Protein AF-A0A840NSA9-F1 (afdb_monomer_lite)

Organism: NCBI:txid1073253

Secondary structure (DSSP, 8-state):
--GGGGT---STTSSSPPSS-HHHHHHHHHHHHHHTT-SS--HHHHHHHHHHTTHHHHTT--HHHHHHHHHHHHH-S--

pLDDT: mean 74.06, std 15.7, range [42.09, 93.5]

Sequence (79 aa):
MTLNSLGVDLEDRRTRPIGTDLGRITELTRHEAAGLGHRYVGTEHLLLALLHEEVSEALGVGLRQTRDRVIKILHGGAL

Structure (mmCIF, N/CA/C/O backbone):
data_AF-A0A840NSA9-F1
#
_entry.id   AF-A0A840NSA9-F1
#
loop_
_atom_site.group_PDB
_atom_site.id
_atom_site.type_symbol
_atom_site.label_atom_id
_atom_site.label_alt_id
_atom_site.label_comp_id
_atom_site.label_asym_id
_atom_site.lab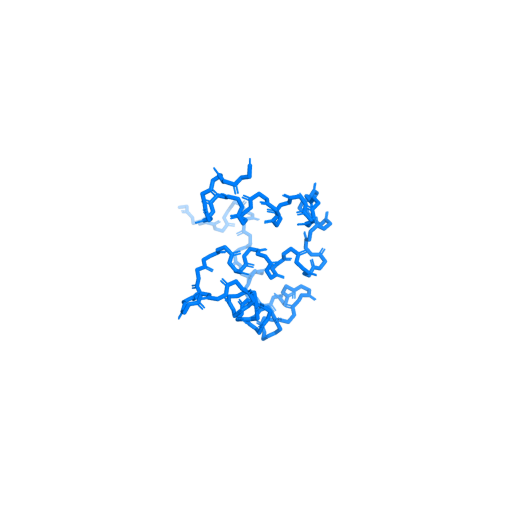el_entity_id
_atom_site.label_seq_id
_atom_site.pdbx_PDB_ins_code
_atom_site.Cartn_x
_atom_site.Cartn_y
_atom_site.Cartn_z
_atom_site.occupancy
_atom_site.B_iso_or_equiv
_atom_site.auth_seq_id
_atom_site.auth_comp_id
_atom_site.auth_asym_id
_atom_site.auth_atom_id
_atom_site.pdbx_PDB_model_num
ATOM 1 N N . MET A 1 1 ? -4.448 4.416 -44.291 1.00 42.09 1 MET A N 1
ATOM 2 C CA . MET A 1 1 ? -3.454 4.959 -43.341 1.00 42.09 1 MET A CA 1
ATOM 3 C C . MET A 1 1 ? -3.324 3.961 -42.209 1.00 42.09 1 MET A C 1
ATOM 5 O O . MET A 1 1 ? -4.335 3.658 -41.590 1.00 42.09 1 MET A O 1
ATOM 9 N N . THR A 1 2 ? -2.147 3.369 -42.015 1.00 52.22 2 THR A N 1
ATOM 10 C CA . THR A 1 2 ? -1.905 2.384 -40.949 1.00 52.22 2 THR A CA 1
ATOM 11 C C . THR A 1 2 ? -1.142 3.045 -39.801 1.00 52.22 2 THR A C 1
ATOM 13 O O . THR A 1 2 ? -0.433 4.030 -40.001 1.00 52.22 2 THR A O 1
ATOM 16 N N . LEU A 1 3 ? -1.306 2.511 -38.588 1.00 57.16 3 LEU A N 1
ATOM 17 C CA . LEU A 1 3 ? -0.738 3.037 -37.335 1.00 57.16 3 LEU A CA 1
ATOM 18 C C . LEU A 1 3 ? 0.797 3.221 -37.353 1.00 57.16 3 LEU A C 1
ATOM 20 O O . LEU A 1 3 ? 1.328 3.962 -36.534 1.00 57.16 3 LEU A O 1
ATOM 24 N N . ASN A 1 4 ? 1.496 2.630 -38.328 1.00 55.53 4 ASN A N 1
ATOM 25 C CA . ASN A 1 4 ? 2.946 2.727 -38.511 1.00 55.53 4 ASN A CA 1
ATOM 26 C C . ASN A 1 4 ? 3.451 4.145 -38.852 1.00 55.53 4 ASN A C 1
ATOM 28 O O . ASN A 1 4 ? 4.635 4.429 -38.712 1.00 55.53 4 ASN A O 1
ATOM 32 N N . SER A 1 5 ? 2.576 5.043 -39.317 1.00 63.38 5 SER A N 1
ATOM 33 C CA . SER A 1 5 ? 2.959 6.397 -39.753 1.00 63.38 5 SER A CA 1
ATOM 34 C C . SER A 1 5 ? 3.015 7.439 -38.625 1.00 63.38 5 SER A C 1
ATOM 36 O O . SER A 1 5 ? 3.378 8.580 -38.888 1.00 63.38 5 SER A O 1
ATOM 38 N N . LEU A 1 6 ? 2.660 7.073 -37.386 1.00 59.91 6 LEU A N 1
ATOM 39 C CA . LEU A 1 6 ? 2.635 7.983 -36.227 1.00 59.91 6 LEU A CA 1
ATOM 40 C C . LEU A 1 6 ? 3.891 7.893 -35.340 1.00 59.91 6 LEU A C 1
ATOM 42 O O . LEU A 1 6 ? 3.937 8.533 -34.294 1.00 59.91 6 LEU A O 1
ATOM 46 N N . GLY A 1 7 ? 4.899 7.098 -35.721 1.00 51.91 7 GLY A N 1
ATOM 47 C CA . GLY A 1 7 ? 6.127 6.931 -34.928 1.00 51.91 7 GLY A CA 1
ATOM 48 C C . GLY A 1 7 ? 5.912 6.258 -33.566 1.00 51.91 7 GLY A C 1
ATOM 49 O O . GLY A 1 7 ? 6.799 6.282 -32.718 1.00 51.91 7 GLY A O 1
ATOM 50 N N . VAL A 1 8 ? 4.736 5.668 -33.341 1.00 53.28 8 VAL A N 1
ATOM 51 C CA . VAL A 1 8 ? 4.430 4.912 -32.127 1.00 53.28 8 VAL A CA 1
ATOM 52 C C . VAL A 1 8 ? 4.902 3.480 -32.349 1.00 53.28 8 VAL A C 1
ATOM 54 O O . VAL A 1 8 ? 4.199 2.672 -32.952 1.00 53.28 8 VAL A O 1
ATOM 57 N N . ASP A 1 9 ? 6.112 3.183 -31.885 1.00 57.91 9 ASP A N 1
ATOM 58 C CA . ASP A 1 9 ? 6.618 1.816 -31.814 1.00 57.91 9 ASP A CA 1
ATOM 59 C C . ASP A 1 9 ? 5.866 1.061 -30.701 1.00 57.91 9 ASP A C 1
ATOM 61 O O . ASP A 1 9 ? 6.083 1.276 -29.506 1.00 57.91 9 ASP A O 1
ATOM 65 N N . LEU A 1 10 ? 4.885 0.246 -31.102 1.00 55.84 10 LEU A N 1
ATOM 66 C CA . LEU A 1 10 ? 4.109 -0.622 -30.203 1.00 55.84 10 LEU A CA 1
ATOM 67 C C . LEU A 1 10 ? 4.765 -1.999 -30.006 1.00 55.84 10 LEU A C 1
ATOM 69 O O . LEU A 1 10 ? 4.240 -2.816 -29.245 1.00 55.84 10 LEU A O 1
ATOM 73 N N . GLU A 1 11 ? 5.889 -2.254 -30.674 1.00 55.47 11 GLU A N 1
ATOM 74 C CA . GLU A 1 11 ? 6.599 -3.535 -30.653 1.00 55.47 11 GLU A CA 1
ATOM 75 C C . GLU A 1 11 ? 7.561 -3.611 -29.446 1.00 55.47 11 GLU A C 1
ATOM 77 O O . GLU A 1 11 ? 7.741 -4.680 -28.862 1.00 55.47 11 GLU A O 1
ATOM 82 N N . ASP A 1 12 ? 8.092 -2.478 -28.969 1.00 53.59 12 ASP A N 1
ATOM 83 C CA . ASP A 1 12 ? 9.139 -2.411 -27.936 1.00 53.59 12 ASP A CA 1
ATOM 84 C C . ASP A 1 12 ? 8.632 -2.077 -26.510 1.00 53.59 12 ASP A C 1
ATOM 86 O O . ASP A 1 12 ? 9.222 -1.287 -25.763 1.00 53.59 12 ASP A O 1
ATOM 90 N N . ARG A 1 13 ? 7.498 -2.666 -26.094 1.00 48.88 13 ARG A N 1
ATOM 91 C CA . ARG A 1 13 ? 6.983 -2.549 -24.704 1.00 48.88 13 ARG A CA 1
ATOM 92 C C . ARG A 1 13 ? 6.445 -3.834 -24.074 1.00 48.88 13 ARG A C 1
ATOM 94 O O . ARG A 1 13 ? 5.868 -3.770 -22.992 1.00 48.88 13 ARG A O 1
ATOM 101 N N . ARG A 1 14 ? 6.617 -5.003 -24.700 1.00 52.28 14 ARG A N 1
ATOM 102 C CA . ARG A 1 14 ? 6.145 -6.279 -24.116 1.00 52.28 14 ARG A CA 1
ATOM 103 C C . ARG A 1 14 ? 7.232 -7.190 -23.550 1.00 52.28 14 ARG A C 1
ATOM 105 O O . ARG A 1 14 ? 6.890 -8.222 -22.985 1.00 52.28 14 ARG A O 1
ATOM 112 N N . THR A 1 15 ? 8.510 -6.837 -23.666 1.00 48.88 15 THR A N 1
ATOM 113 C CA . THR A 1 15 ? 9.603 -7.738 -23.248 1.00 48.88 15 THR A CA 1
ATOM 114 C C . THR A 1 15 ? 10.754 -7.066 -22.515 1.00 48.88 15 THR A C 1
ATOM 116 O O . THR A 1 15 ? 11.633 -7.779 -22.037 1.00 48.88 15 THR A O 1
ATOM 119 N N . ARG A 1 16 ? 10.761 -5.736 -22.347 1.00 45.69 16 ARG A N 1
ATOM 120 C CA . ARG A 1 16 ? 11.650 -5.145 -21.342 1.00 45.69 16 ARG A CA 1
ATOM 121 C C . ARG A 1 16 ? 11.144 -5.596 -19.976 1.00 45.69 16 ARG A C 1
ATOM 123 O O . ARG A 1 16 ? 9.993 -5.278 -19.662 1.00 45.69 16 ARG A O 1
ATOM 130 N N . PRO A 1 17 ? 11.952 -6.311 -19.171 1.00 50.59 17 PRO A N 1
ATOM 131 C CA . PRO A 1 17 ? 11.651 -6.427 -17.761 1.00 50.59 17 PRO A CA 1
ATOM 132 C C . PRO A 1 17 ? 11.444 -4.997 -17.274 1.00 50.59 17 PRO A C 1
ATOM 134 O O . PRO A 1 17 ? 12.319 -4.143 -17.443 1.00 50.59 17 PRO A O 1
ATOM 137 N N . ILE A 1 18 ? 10.270 -4.717 -16.710 1.00 55.97 18 ILE A N 1
ATOM 138 C CA . ILE A 1 18 ? 10.167 -3.629 -15.740 1.00 55.97 18 ILE A CA 1
ATOM 139 C C . ILE A 1 18 ? 11.355 -3.879 -14.797 1.00 55.97 18 ILE A C 1
ATOM 141 O O . ILE A 1 18 ? 11.629 -5.043 -14.510 1.00 55.97 18 ILE A O 1
ATOM 145 N N . GLY A 1 19 ? 12.117 -2.865 -14.381 1.00 56.12 19 GLY A N 1
ATOM 146 C CA . GLY A 1 19 ? 13.343 -3.060 -13.574 1.00 56.12 19 GLY A CA 1
ATOM 147 C C . GLY A 1 19 ? 13.161 -3.907 -12.298 1.00 56.12 19 GLY A C 1
ATOM 148 O O . GLY A 1 19 ? 14.133 -4.247 -11.634 1.00 56.12 19 GLY A O 1
ATOM 149 N N . THR A 1 20 ? 11.921 -4.291 -12.008 1.00 61.91 20 THR A N 1
ATOM 150 C CA . THR A 1 20 ? 11.457 -5.206 -10.987 1.00 61.91 20 THR A CA 1
ATOM 151 C C . THR A 1 20 ? 11.016 -6.568 -11.560 1.00 61.91 20 THR A C 1
ATOM 153 O O . THR A 1 20 ? 10.191 -6.661 -12.470 1.00 61.91 20 THR A O 1
ATOM 156 N N . ASP A 1 21 ? 11.488 -7.649 -10.937 1.00 79.06 21 ASP A N 1
ATOM 157 C CA . ASP A 1 21 ? 11.020 -9.021 -11.163 1.00 79.06 21 ASP A CA 1
ATOM 158 C C . ASP A 1 21 ? 9.504 -9.157 -10.876 1.00 79.06 21 ASP A C 1
ATOM 160 O O . ASP A 1 21 ? 9.044 -8.956 -9.749 1.00 79.06 21 ASP A O 1
ATOM 164 N N . LEU A 1 22 ? 8.709 -9.520 -11.891 1.00 80.06 22 LEU A N 1
ATOM 165 C CA . LEU A 1 22 ? 7.255 -9.702 -11.765 1.00 80.06 22 LEU A CA 1
ATOM 166 C C . LEU A 1 22 ? 6.883 -10.782 -10.733 1.00 80.06 22 LEU A C 1
ATOM 168 O O . LEU A 1 22 ? 5.861 -10.659 -10.050 1.00 80.06 22 LEU A O 1
ATOM 172 N N . GLY A 1 23 ? 7.712 -11.819 -10.584 1.00 84.62 23 GLY A N 1
ATOM 173 C CA . GLY A 1 23 ? 7.545 -12.836 -9.547 1.00 84.62 23 GLY A CA 1
ATOM 174 C C . GLY A 1 23 ? 7.665 -12.233 -8.151 1.00 84.62 23 GLY A C 1
ATOM 175 O O . GLY A 1 23 ? 6.845 -12.512 -7.275 1.00 84.62 23 GLY A O 1
ATOM 176 N N . ARG A 1 24 ? 8.616 -11.312 -7.969 1.00 84.62 24 ARG A N 1
ATOM 177 C CA . ARG A 1 24 ? 8.775 -10.562 -6.721 1.00 84.62 24 ARG A CA 1
ATOM 178 C C . ARG A 1 24 ? 7.600 -9.620 -6.456 1.00 84.62 24 ARG A C 1
ATOM 180 O O . ARG A 1 24 ? 7.099 -9.619 -5.335 1.00 84.62 24 ARG A O 1
ATOM 187 N N . ILE A 1 25 ? 7.117 -8.871 -7.456 1.00 86.38 25 ILE A N 1
ATOM 188 C CA . ILE A 1 25 ? 5.916 -8.016 -7.300 1.00 86.38 25 ILE A CA 1
ATOM 189 C C . ILE A 1 25 ? 4.721 -8.854 -6.866 1.00 86.38 25 ILE A C 1
ATOM 191 O O . ILE A 1 25 ? 3.965 -8.442 -5.988 1.00 86.38 25 ILE A O 1
ATOM 195 N N . THR A 1 26 ? 4.551 -10.032 -7.462 1.00 88.69 26 THR A N 1
ATOM 196 C CA . THR A 1 26 ? 3.443 -10.933 -7.136 1.00 88.69 26 THR A CA 1
ATOM 197 C C . THR A 1 26 ? 3.532 -11.412 -5.686 1.00 88.69 26 THR A C 1
ATOM 199 O O . THR A 1 26 ? 2.531 -11.379 -4.970 1.00 88.69 26 THR A O 1
ATOM 202 N N . GLU A 1 27 ? 4.725 -11.789 -5.217 1.00 91.25 27 GLU A N 1
ATOM 203 C CA . GLU A 1 27 ? 4.914 -12.206 -3.825 1.00 91.25 27 GLU A CA 1
ATOM 204 C C . GLU A 1 27 ? 4.723 -11.044 -2.840 1.00 91.25 27 GLU A C 1
ATOM 206 O O . GLU A 1 27 ? 4.016 -11.200 -1.846 1.00 91.25 27 GLU A O 1
ATOM 211 N N . LEU A 1 28 ? 5.252 -9.853 -3.146 1.00 90.69 28 LEU A N 1
ATOM 212 C CA . LEU A 1 28 ? 5.018 -8.635 -2.359 1.00 90.69 28 LEU A CA 1
ATOM 213 C C . LEU A 1 28 ? 3.527 -8.291 -2.283 1.00 90.69 28 LEU A C 1
ATOM 215 O O . LEU A 1 28 ? 3.008 -7.989 -1.214 1.00 90.69 28 LEU A O 1
ATOM 219 N N . THR A 1 29 ? 2.817 -8.403 -3.404 1.00 92.44 29 THR A N 1
ATOM 220 C CA . THR A 1 29 ? 1.372 -8.163 -3.482 1.00 92.44 29 THR A CA 1
ATOM 221 C C . THR A 1 29 ? 0.610 -9.126 -2.568 1.00 92.44 29 THR A C 1
ATOM 223 O O . THR A 1 29 ? -0.287 -8.720 -1.828 1.00 92.44 29 THR A O 1
ATOM 226 N N . ARG A 1 30 ? 0.985 -10.410 -2.576 1.00 93.50 30 ARG A N 1
ATOM 227 C CA . ARG A 1 30 ? 0.397 -11.426 -1.694 1.00 93.50 30 ARG A CA 1
ATOM 228 C C . ARG A 1 30 ? 0.720 -11.152 -0.224 1.00 93.50 30 ARG A C 1
ATOM 230 O O . ARG A 1 30 ? -0.143 -11.331 0.634 1.00 93.50 30 ARG A O 1
ATOM 237 N N . HIS A 1 31 ? 1.938 -10.700 0.058 1.00 92.56 31 HIS A N 1
ATOM 238 C CA . HIS A 1 31 ? 2.380 -10.340 1.399 1.00 92.56 31 HIS A CA 1
ATOM 239 C C . HIS A 1 31 ? 1.615 -9.127 1.951 1.00 92.56 31 HIS A C 1
ATOM 241 O O . HIS A 1 31 ? 1.185 -9.156 3.102 1.00 92.56 31 HIS A O 1
ATOM 247 N N . GLU A 1 32 ? 1.368 -8.095 1.138 1.00 91.12 32 GLU A N 1
ATOM 248 C CA . GLU A 1 32 ? 0.556 -6.935 1.535 1.00 91.12 32 GLU A CA 1
ATOM 249 C C . GLU A 1 32 ? -0.893 -7.337 1.849 1.00 91.12 32 GLU A C 1
ATOM 251 O O . GLU A 1 32 ? -1.437 -6.922 2.873 1.00 91.12 32 GLU A O 1
ATOM 256 N N . ALA A 1 33 ? -1.504 -8.207 1.036 1.00 92.44 33 ALA A N 1
ATOM 257 C CA . ALA A 1 33 ? -2.845 -8.729 1.317 1.00 92.44 33 ALA A CA 1
ATOM 258 C C . ALA A 1 33 ? -2.897 -9.521 2.633 1.00 92.44 33 ALA A C 1
ATOM 260 O O . ALA A 1 33 ? -3.789 -9.306 3.456 1.00 92.44 33 ALA A O 1
ATOM 261 N N . ALA A 1 34 ? -1.909 -10.390 2.869 1.00 92.31 34 ALA A N 1
ATOM 262 C CA . ALA A 1 34 ? -1.807 -11.155 4.108 1.00 92.31 34 ALA A CA 1
ATOM 263 C C . ALA A 1 34 ? -1.583 -10.254 5.336 1.00 92.31 34 ALA A C 1
ATOM 265 O O . ALA A 1 34 ? -2.218 -10.465 6.368 1.00 92.31 34 ALA A O 1
ATOM 266 N N . GLY A 1 35 ? -0.732 -9.228 5.221 1.00 89.69 35 GLY A N 1
ATOM 267 C CA . GLY A 1 35 ? -0.443 -8.277 6.298 1.00 89.69 35 GLY A CA 1
ATOM 268 C C . GLY A 1 35 ? -1.644 -7.421 6.708 1.00 89.69 35 GLY A C 1
ATOM 269 O O . GLY A 1 35 ? -1.753 -7.045 7.872 1.00 89.69 35 GLY A O 1
ATOM 270 N N . LEU A 1 36 ? -2.569 -7.157 5.780 1.00 88.69 36 LEU A N 1
ATOM 271 C CA . LEU A 1 36 ? -3.839 -6.475 6.056 1.00 88.69 36 LEU A CA 1
ATOM 272 C C . LEU A 1 36 ? -4.970 -7.438 6.467 1.00 88.69 36 LEU A C 1
ATOM 274 O O . LEU A 1 36 ? -6.082 -7.000 6.746 1.00 88.69 36 LEU A O 1
ATOM 278 N N . GLY A 1 37 ? -4.719 -8.752 6.516 1.00 89.94 37 GLY A N 1
ATOM 279 C CA . GLY A 1 37 ? -5.741 -9.753 6.843 1.00 89.94 37 GLY A CA 1
ATOM 280 C C . GLY A 1 37 ? -6.786 -9.961 5.738 1.00 89.94 37 GLY A C 1
ATOM 281 O O . GLY A 1 37 ? -7.862 -10.509 5.992 1.00 89.94 37 GLY A O 1
ATOM 282 N N . HIS A 1 38 ? -6.493 -9.543 4.505 1.00 91.19 38 HIS A N 1
ATOM 283 C CA . HIS A 1 38 ? -7.384 -9.703 3.362 1.00 91.19 38 HIS A CA 1
ATOM 284 C C . HIS A 1 38 ? -7.253 -11.102 2.747 1.00 91.19 38 HIS A C 1
ATOM 286 O O . HIS A 1 38 ? -6.164 -11.601 2.474 1.00 91.19 38 HIS A O 1
ATOM 292 N N . ARG A 1 39 ? -8.397 -11.744 2.481 1.00 88.00 39 ARG A N 1
ATOM 293 C CA . ARG A 1 39 ? -8.461 -13.080 1.852 1.00 88.00 39 A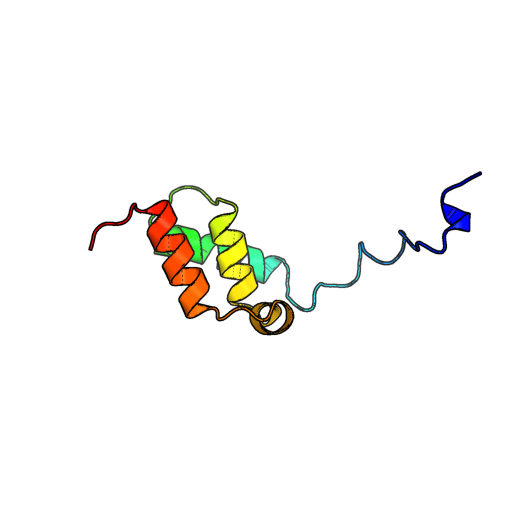RG A CA 1
ATOM 294 C C . ARG A 1 39 ? -8.389 -13.044 0.322 1.00 88.00 39 ARG A C 1
ATOM 296 O O . ARG A 1 39 ? -8.452 -14.094 -0.310 1.00 88.00 39 ARG A O 1
ATOM 303 N N . TYR A 1 40 ? -8.309 -11.854 -0.267 1.00 91.25 40 TYR A N 1
ATOM 304 C CA . TYR A 1 40 ? -8.224 -11.648 -1.707 1.00 91.25 40 TYR A CA 1
ATOM 305 C C . TYR A 1 40 ? -7.157 -10.600 -2.029 1.00 91.25 40 TYR A C 1
ATOM 307 O O . TYR A 1 40 ? -6.872 -9.710 -1.229 1.00 91.25 40 TYR A O 1
ATOM 315 N N . VAL A 1 41 ? -6.595 -10.700 -3.232 1.00 91.50 41 VAL A N 1
ATOM 316 C CA . VAL A 1 41 ? -5.647 -9.723 -3.764 1.00 91.50 41 VAL A CA 1
ATOM 317 C C . VAL A 1 41 ? -6.405 -8.719 -4.629 1.00 91.50 41 VAL A C 1
ATOM 319 O O . VAL A 1 41 ? -6.748 -9.007 -5.772 1.00 91.50 41 VAL A O 1
ATOM 322 N N . GLY A 1 42 ? -6.700 -7.549 -4.068 1.00 89.50 42 GLY A N 1
ATOM 323 C CA . GLY A 1 42 ? -7.169 -6.383 -4.823 1.00 89.50 42 GLY A CA 1
ATOM 324 C C . GLY A 1 42 ? -6.035 -5.542 -5.427 1.00 89.50 42 GLY A C 1
ATOM 325 O O . GLY A 1 42 ? -4.859 -5.718 -5.094 1.00 89.50 42 GLY A O 1
ATOM 326 N N . THR A 1 43 ? -6.391 -4.600 -6.304 1.00 91.12 43 THR A N 1
ATOM 327 C CA . THR A 1 43 ? -5.458 -3.675 -6.980 1.00 91.12 43 THR A CA 1
ATOM 328 C C . THR A 1 43 ? -4.679 -2.780 -6.015 1.00 91.12 43 THR A C 1
ATOM 330 O O . THR A 1 43 ? -3.584 -2.329 -6.334 1.00 91.12 43 THR A O 1
ATOM 333 N N . GLU A 1 44 ? -5.215 -2.548 -4.820 1.00 89.69 44 GLU A N 1
ATOM 334 C CA . GLU A 1 44 ? -4.573 -1.839 -3.719 1.00 89.69 44 GLU A CA 1
ATOM 335 C C . GLU A 1 44 ? -3.282 -2.525 -3.257 1.00 89.69 44 GLU A C 1
ATOM 337 O O . GLU A 1 44 ? -2.286 -1.852 -3.019 1.00 89.69 44 GLU A O 1
ATOM 342 N N . HIS A 1 45 ? -3.256 -3.857 -3.194 1.00 92.19 45 HIS A N 1
ATOM 343 C CA . HIS A 1 45 ? -2.075 -4.600 -2.758 1.00 92.19 45 HIS A CA 1
ATOM 344 C C . HIS A 1 45 ? -1.001 -4.577 -3.838 1.00 92.19 45 HIS A C 1
ATOM 346 O O . HIS A 1 45 ? 0.181 -4.479 -3.525 1.00 92.19 45 HIS A O 1
ATOM 352 N N . LEU A 1 46 ? -1.419 -4.605 -5.109 1.00 88.94 46 LEU A N 1
ATOM 353 C CA . LEU A 1 46 ? -0.513 -4.439 -6.240 1.00 88.94 46 LEU A CA 1
ATOM 354 C C . LEU A 1 46 ? 0.104 -3.038 -6.227 1.00 88.94 46 LEU A C 1
ATOM 356 O O . LEU A 1 46 ? 1.309 -2.898 -6.399 1.00 88.94 46 LEU A O 1
ATOM 360 N N . LEU A 1 47 ? -0.701 -2.005 -5.967 1.00 86.88 47 LEU A N 1
ATOM 361 C CA . LEU A 1 47 ? -0.211 -0.638 -5.813 1.00 86.88 47 LEU A CA 1
ATOM 362 C C . LEU A 1 47 ? 0.799 -0.530 -4.661 1.00 86.88 47 LEU A C 1
ATOM 364 O O . LEU A 1 47 ? 1.858 0.062 -4.842 1.00 86.88 47 LEU A O 1
ATOM 368 N N . LEU A 1 48 ? 0.506 -1.120 -3.498 1.00 87.56 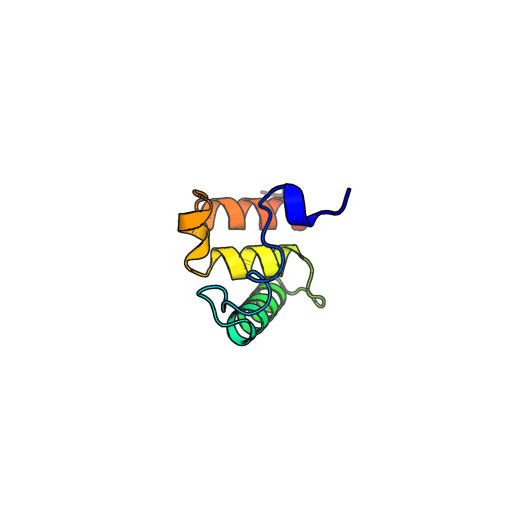48 LEU A N 1
ATOM 369 C CA . LEU A 1 48 ? 1.429 -1.132 -2.358 1.00 87.56 48 LEU A CA 1
ATOM 370 C C . LEU A 1 48 ? 2.734 -1.875 -2.679 1.00 87.56 48 LEU A C 1
ATOM 372 O O . LEU A 1 48 ? 3.805 -1.367 -2.361 1.00 87.56 48 LEU A O 1
ATOM 376 N N . ALA A 1 49 ? 2.658 -3.019 -3.361 1.00 88.25 49 ALA A N 1
ATOM 377 C CA . ALA A 1 49 ? 3.825 -3.783 -3.793 1.00 88.25 49 ALA A CA 1
ATOM 378 C C . ALA A 1 49 ? 4.691 -3.016 -4.803 1.00 88.25 49 ALA A C 1
ATOM 380 O O . ALA A 1 49 ? 5.913 -3.013 -4.690 1.00 88.25 49 ALA A O 1
ATOM 381 N N . LEU A 1 50 ? 4.066 -2.324 -5.759 1.00 84.38 50 LEU A N 1
ATOM 382 C CA . LEU A 1 50 ? 4.770 -1.486 -6.730 1.00 84.38 50 LEU A CA 1
ATOM 383 C C . LEU A 1 50 ? 5.457 -0.294 -6.061 1.00 84.38 50 LEU A C 1
ATOM 385 O O . LEU A 1 50 ? 6.574 0.041 -6.430 1.00 84.38 50 LEU A O 1
ATOM 389 N N . LEU A 1 51 ? 4.823 0.329 -5.067 1.00 81.69 51 LEU A N 1
ATOM 390 C CA . LEU A 1 51 ? 5.429 1.428 -4.311 1.00 81.69 51 LEU A CA 1
ATOM 391 C C . LEU A 1 51 ? 6.547 0.960 -3.367 1.00 81.69 51 LEU A C 1
ATOM 393 O O . LEU A 1 51 ? 7.407 1.763 -3.010 1.00 81.69 51 LEU A O 1
ATOM 397 N N . HIS A 1 52 ? 6.498 -0.297 -2.915 1.00 77.75 52 HIS A N 1
ATOM 398 C CA . HIS A 1 52 ? 7.545 -0.902 -2.091 1.00 77.75 52 HIS A CA 1
ATOM 399 C C . HIS A 1 52 ? 8.824 -1.163 -2.899 1.00 77.75 52 HIS A C 1
ATOM 401 O O . HIS A 1 52 ? 9.927 -1.134 -2.358 1.00 77.75 52 HIS A O 1
ATOM 407 N N . GLU A 1 53 ? 8.683 -1.417 -4.194 1.00 68.44 53 GLU A N 1
ATOM 408 C CA . GLU A 1 53 ? 9.792 -1.402 -5.140 1.00 68.44 53 GLU A CA 1
ATOM 409 C C . GLU A 1 53 ? 10.169 0.049 -5.500 1.00 68.44 53 GLU A C 1
ATOM 411 O O . GLU A 1 53 ? 9.400 0.989 -5.278 1.00 68.44 53 GLU A O 1
ATOM 416 N N . GLU A 1 54 ? 11.361 0.259 -6.068 1.00 62.97 54 GLU A N 1
ATOM 417 C CA . GLU A 1 54 ? 11.934 1.583 -6.403 1.00 62.97 54 GLU A CA 1
ATOM 418 C C . GLU A 1 54 ? 11.112 2.387 -7.445 1.00 62.97 54 GLU A C 1
ATOM 420 O O . GLU A 1 54 ? 11.521 3.440 -7.927 1.00 62.97 54 GLU A O 1
ATOM 425 N N . VAL A 1 55 ? 9.899 1.937 -7.780 1.00 59.81 55 VAL A N 1
ATOM 426 C CA . VAL A 1 55 ? 8.925 2.670 -8.597 1.00 59.81 55 VAL A CA 1
ATOM 427 C C . VAL A 1 55 ? 8.343 3.871 -7.838 1.00 59.81 55 VAL A C 1
ATOM 429 O O . VAL A 1 55 ? 7.875 4.819 -8.467 1.00 59.81 5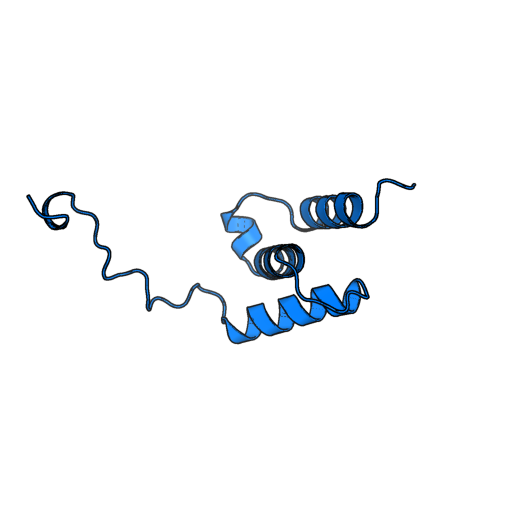5 VAL A O 1
ATOM 432 N N . SER A 1 56 ? 8.380 3.891 -6.500 1.00 59.50 56 SER A N 1
ATOM 433 C CA . SER A 1 56 ? 7.908 5.053 -5.723 1.00 59.50 56 SER A CA 1
ATOM 434 C C . SER A 1 56 ? 8.681 6.342 -6.034 1.00 59.50 56 SER A C 1
ATOM 436 O O . SER A 1 56 ? 8.065 7.407 -6.126 1.00 59.50 56 SER A O 1
ATOM 438 N N . GLU A 1 57 ? 9.990 6.247 -6.293 1.00 59.84 57 GLU A N 1
ATOM 439 C CA . GLU A 1 57 ? 10.809 7.378 -6.748 1.00 59.84 57 GLU A CA 1
ATOM 440 C C . GLU A 1 57 ? 10.392 7.846 -8.147 1.00 59.84 57 GLU A C 1
ATOM 442 O O . GLU A 1 57 ? 10.240 9.045 -8.384 1.00 59.84 57 GLU A O 1
ATOM 447 N N . ALA A 1 58 ? 10.105 6.904 -9.052 1.00 59.03 58 ALA A N 1
ATOM 448 C CA . ALA A 1 58 ? 9.642 7.198 -10.409 1.00 59.03 58 ALA A CA 1
ATOM 449 C C . ALA A 1 58 ? 8.260 7.876 -10.446 1.00 59.03 58 ALA A C 1
ATOM 451 O O . ALA A 1 58 ? 7.960 8.626 -11.375 1.00 59.03 58 ALA A O 1
ATOM 452 N N . LEU A 1 59 ? 7.416 7.625 -9.443 1.00 65.44 59 LEU A N 1
ATOM 453 C CA . LEU A 1 59 ? 6.077 8.206 -9.332 1.00 65.44 59 LEU A CA 1
ATOM 454 C C . LEU A 1 59 ? 6.040 9.493 -8.488 1.00 65.44 59 LEU A C 1
ATOM 456 O O . LEU A 1 59 ? 4.988 10.126 -8.403 1.00 65.44 59 LEU A O 1
ATOM 460 N N . GLY A 1 60 ? 7.156 9.886 -7.860 1.00 67.94 60 GLY A N 1
ATOM 461 C CA . GLY A 1 60 ? 7.243 11.099 -7.039 1.00 67.94 60 GLY A CA 1
ATOM 462 C C . GLY A 1 60 ? 6.315 11.097 -5.817 1.00 67.94 60 GLY A C 1
ATOM 463 O O . GLY A 1 60 ? 5.945 12.161 -5.320 1.00 67.94 60 GLY A O 1
ATOM 464 N N . VAL A 1 61 ? 5.905 9.918 -5.341 1.00 72.81 61 VAL A N 1
ATOM 465 C CA . VAL A 1 61 ? 4.962 9.757 -4.223 1.00 72.81 61 VAL A CA 1
ATOM 466 C C . VAL A 1 61 ? 5.627 9.047 -3.051 1.00 72.81 61 VAL A C 1
ATOM 468 O O . VAL A 1 61 ? 6.242 7.995 -3.196 1.00 72.81 61 VAL A O 1
ATOM 471 N N . GLY A 1 62 ? 5.469 9.607 -1.850 1.00 75.69 62 GLY A N 1
ATOM 472 C C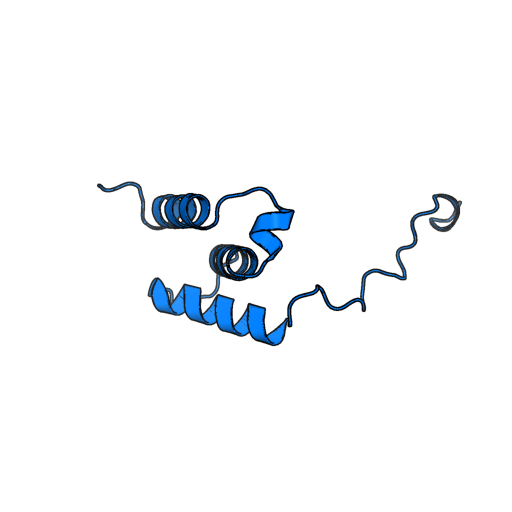A . GLY A 1 62 ? 6.023 9.025 -0.630 1.00 75.69 62 GLY A CA 1
ATOM 473 C C . GLY A 1 62 ? 5.299 7.738 -0.226 1.00 75.69 62 GLY A C 1
ATOM 474 O O . GLY A 1 62 ? 4.125 7.782 0.145 1.00 75.69 62 GLY A O 1
ATOM 475 N N . LEU A 1 63 ? 6.017 6.608 -0.221 1.00 75.75 63 LEU A N 1
ATOM 476 C CA . LEU A 1 63 ? 5.493 5.271 0.104 1.00 75.75 63 LEU A CA 1
ATOM 477 C C . LEU A 1 63 ? 4.644 5.245 1.386 1.00 75.75 63 LEU A C 1
ATOM 479 O O . LEU A 1 63 ? 3.521 4.748 1.367 1.00 75.75 63 LEU A O 1
ATOM 483 N N . ARG A 1 64 ? 5.152 5.807 2.494 1.00 79.56 64 ARG A N 1
ATOM 484 C CA . ARG A 1 64 ? 4.440 5.800 3.788 1.00 79.56 64 ARG A CA 1
ATOM 485 C C . ARG A 1 64 ? 3.098 6.521 3.703 1.00 79.56 64 ARG A C 1
ATOM 487 O O . ARG A 1 64 ? 2.078 5.964 4.080 1.00 79.56 64 ARG A O 1
A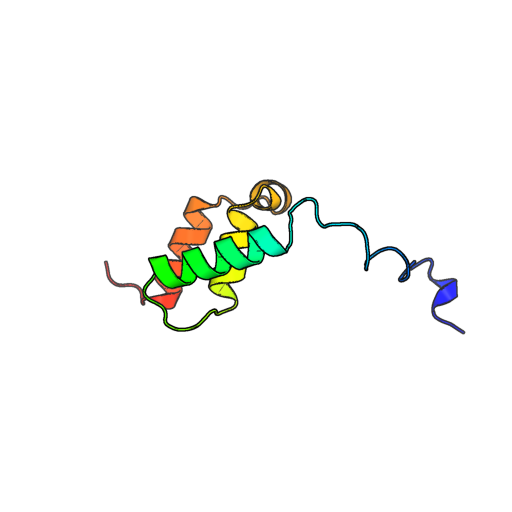TOM 494 N N . GLN A 1 65 ? 3.093 7.731 3.149 1.00 82.62 65 GLN A N 1
ATOM 495 C CA . GLN A 1 65 ? 1.889 8.555 3.093 1.00 82.62 65 GLN A CA 1
ATOM 496 C C . GLN A 1 65 ? 0.826 7.941 2.175 1.00 82.62 65 GLN A C 1
ATOM 498 O O . GLN A 1 65 ? -0.358 7.946 2.513 1.00 82.62 65 GLN A O 1
ATOM 503 N N . THR A 1 66 ? 1.243 7.363 1.046 1.00 82.56 66 THR A N 1
ATOM 504 C CA . THR A 1 66 ? 0.337 6.639 0.149 1.00 82.56 66 THR A CA 1
ATOM 505 C C . THR A 1 66 ? -0.212 5.380 0.814 1.00 82.56 66 THR A C 1
ATOM 507 O O . THR A 1 66 ? -1.419 5.150 0.757 1.00 82.56 66 THR A O 1
ATOM 510 N N . ARG A 1 67 ? 0.630 4.606 1.511 1.00 81.75 67 ARG A N 1
ATOM 511 C CA . ARG A 1 67 ? 0.201 3.426 2.276 1.00 81.75 67 ARG A CA 1
ATOM 512 C C . ARG A 1 67 ? -0.853 3.786 3.319 1.00 81.75 67 ARG A C 1
ATOM 514 O O . ARG A 1 67 ? -1.928 3.191 3.321 1.00 81.75 67 ARG A O 1
ATOM 521 N N . ASP A 1 68 ? -0.589 4.797 4.140 1.00 86.00 68 ASP A N 1
ATOM 522 C CA . ASP A 1 68 ? -1.516 5.251 5.182 1.00 86.00 68 ASP A CA 1
ATOM 523 C C . ASP A 1 68 ? -2.855 5.707 4.585 1.00 86.00 68 ASP A C 1
ATOM 525 O O . ASP A 1 68 ? -3.926 5.430 5.129 1.00 86.00 68 ASP A O 1
ATOM 529 N N . ARG A 1 69 ? -2.814 6.369 3.421 1.00 84.94 69 ARG A N 1
ATOM 530 C CA . ARG A 1 69 ? -4.007 6.808 2.688 1.00 84.94 69 ARG A CA 1
ATOM 531 C C . ARG A 1 69 ? -4.839 5.625 2.193 1.00 84.94 69 ARG A C 1
ATOM 533 O O . ARG A 1 69 ? -6.054 5.636 2.383 1.00 84.94 69 ARG A O 1
ATOM 540 N N . VAL A 1 70 ? -4.200 4.628 1.579 1.00 84.62 70 VAL A N 1
ATOM 541 C CA . VAL A 1 70 ? -4.857 3.406 1.091 1.00 84.62 70 VAL A CA 1
ATOM 542 C C . VAL A 1 70 ? -5.507 2.665 2.258 1.00 84.62 70 VAL A C 1
ATOM 544 O O . VAL A 1 70 ? -6.700 2.377 2.206 1.00 84.62 70 VAL A O 1
ATOM 547 N N . ILE A 1 71 ? -4.771 2.455 3.353 1.00 84.12 71 ILE A N 1
ATOM 548 C CA . ILE A 1 71 ? -5.289 1.792 4.558 1.00 84.12 71 ILE A CA 1
ATOM 549 C C . ILE A 1 71 ? -6.491 2.554 5.123 1.00 84.12 71 ILE A C 1
ATOM 551 O O . ILE A 1 71 ? -7.516 1.935 5.402 1.00 84.12 71 ILE A O 1
ATOM 555 N N . LYS A 1 72 ? -6.408 3.886 5.232 1.00 86.06 72 LYS A N 1
ATOM 556 C CA . LYS A 1 72 ? -7.507 4.726 5.731 1.00 86.06 72 LYS A CA 1
ATOM 557 C C . LYS A 1 72 ? -8.775 4.616 4.881 1.00 86.06 72 LYS A C 1
ATOM 559 O O . LYS A 1 72 ? -9.873 4.623 5.429 1.00 86.06 72 LYS A O 1
ATOM 564 N N . ILE A 1 73 ? -8.640 4.563 3.555 1.00 85.81 73 ILE A N 1
ATOM 565 C CA . ILE A 1 73 ? -9.785 4.455 2.640 1.00 85.81 73 ILE A CA 1
ATOM 566 C C . ILE A 1 73 ? -10.438 3.073 2.755 1.00 85.81 73 ILE A C 1
ATOM 568 O O . ILE A 1 73 ? -11.661 2.990 2.806 1.00 85.81 73 ILE A O 1
ATOM 572 N N . LEU A 1 74 ? -9.637 2.007 2.830 1.00 81.38 74 LEU A N 1
ATOM 573 C CA . LEU A 1 74 ? -10.137 0.628 2.864 1.00 81.38 74 LEU A CA 1
ATOM 574 C C . LEU A 1 74 ? -10.781 0.251 4.201 1.00 81.38 74 LEU A C 1
ATOM 576 O O . LEU A 1 74 ? -11.785 -0.453 4.214 1.00 81.38 74 LEU A O 1
ATOM 580 N N . HIS A 1 75 ? -10.232 0.732 5.316 1.00 77.12 75 HIS A N 1
ATOM 581 C CA . HIS A 1 75 ? -10.711 0.370 6.655 1.00 77.12 75 HIS A CA 1
ATOM 582 C C . HIS A 1 75 ? -11.733 1.363 7.224 1.00 77.12 75 HIS A C 1
ATOM 584 O O . HIS A 1 75 ? -12.227 1.165 8.331 1.00 77.12 75 HIS A O 1
ATOM 590 N N . GLY A 1 76 ? -12.080 2.408 6.462 1.00 64.19 76 GLY A N 1
ATOM 591 C CA . GLY A 1 76 ? -12.932 3.499 6.921 1.00 64.19 76 GLY A CA 1
ATOM 592 C C . GLY A 1 76 ? -12.203 4.388 7.930 1.00 64.19 76 GLY A C 1
ATOM 593 O O . GLY A 1 76 ? -11.507 3.922 8.826 1.00 64.19 76 GLY A O 1
ATOM 594 N N . GLY A 1 77 ? -12.333 5.707 7.785 1.00 57.91 77 GLY A N 1
ATOM 595 C CA . GLY A 1 77 ? -11.734 6.656 8.722 1.00 57.91 77 GLY A CA 1
ATOM 596 C C . GLY A 1 77 ? -12.296 6.490 10.136 1.00 57.91 77 GLY A C 1
ATOM 597 O O . GLY A 1 77 ? -13.337 7.060 10.439 1.00 57.91 77 GLY A O 1
ATOM 598 N N . ALA A 1 78 ? -11.591 5.752 10.988 1.00 50.28 78 ALA A N 1
ATOM 599 C CA . ALA A 1 78 ? -11.819 5.695 12.425 1.00 50.28 78 ALA A CA 1
ATOM 600 C C . ALA A 1 78 ? -10.470 5.700 13.158 1.00 50.28 78 ALA A C 1
ATOM 602 O O . ALA A 1 78 ? -9.895 4.653 13.445 1.00 50.28 78 ALA A O 1
ATOM 603 N N . LEU A 1 79 ? -9.973 6.910 13.417 1.00 47.91 79 LEU A N 1
ATOM 604 C CA . LEU A 1 79 ? -9.277 7.291 14.647 1.00 47.91 79 LEU A CA 1
ATOM 605 C C . LEU A 1 79 ? -9.820 8.661 15.050 1.00 47.91 79 LEU A C 1
ATOM 607 O O . LEU A 1 79 ? -9.873 9.534 14.150 1.00 47.91 79 LEU A O 1
#

Foldseek 3Di:
DDPVVPPDPPPPPPPDPPPDDPVQLVVQLVVQCVVLVHPDRDVLSSVLSCCVPPCVVVVVHDSVVSNVVSCCVVVPDDD

InterPro domains:
  IPR004176 Clp, repeat (R) N-terminal domain [PF02861] (15-58)
  IPR036628 Clp, N-terminal domain superfamily [G3DSA:1.10.1780.10] (20-79)
  IPR036628 Clp, N-terminal domain superfamily [SSF81923] (14-75)

Radius of gyration: 16.81 Å; chains: 1; bounding box: 26×24×58 Å